Protein AF-A0A2W6XBY8-F1 (afdb_monomer)

Mean predicted aligned error: 22.49 Å

pLDDT: m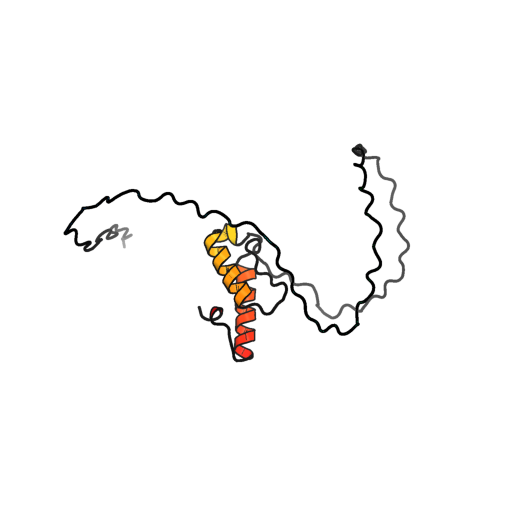ean 70.28, std 21.35, range [35.56, 98.75]

Sequence (173 aa):
MVAASILTGDQPVRRISSIPAVWLPLAACVLLAAGCQKSGPADPGASGQGAAPSDVIDAVPLPPEETPAPAPPSATPAPEKAKPAETPAEEPQATLPEGPDMAPVRVPVSEVACRDAIGASAAARLVERCVQVSPATHPPCNAANPCDLIQGEIDRSCKLWARDGNPPAACKS

Solvent-accessible surface area (backbone atoms only — not comparable to full-atom values): 12424 Å² total; per-residue (Å²): 139,89,77,88,83,88,76,84,87,77,82,82,77,78,74,93,76,79,82,87,88,75,88,80,93,78,74,96,73,70,98,78,76,98,68,83,85,73,80,78,82,83,85,86,85,90,83,90,84,89,84,80,81,92,77,78,79,81,77,76,79,75,77,82,80,78,77,80,75,87,78,77,86,80,78,83,81,76,90,78,82,88,74,86,81,78,76,77,82,82,73,87,70,84,77,73,81,80,63,89,83,76,70,89,79,82,77,91,68,72,87,58,25,16,28,77,76,64,34,60,72,54,22,49,55,50,28,54,43,23,58,72,43,43,87,57,96,79,62,73,51,42,44,74,39,23,51,68,60,33,48,50,48,35,54,54,29,36,54,51,28,56,74,74,71,68,55,52,74,74,63,64,128

Radius of gyration: 33.95 Å; Cα contacts (8 Å, |Δi|>4): 82; chains: 1; bounding box: 75×96×74 Å

Secondary structure (DSSP, 8-state):
--------------------------------------PPPP-----------------PPPPP-PPPPPPP-PPPPP-PPP-PPPPPP----------TT---PPPP---S-HHHHH-HHHHHHHHHHHHHH--SSS-S--TTS-HHHHHHHHHHHHHHHHHHT---GGG--

Foldseek 3Di:
DDDDDDDDDDDPDDDPPDDPPDDDDDDPDDDDDDDDPDDDDDDDDDDDDDDDDPDDDDDDDDPDDDDDDDDDDDDDDDDDDDDDDDDDDDDPDPDDPDDPPPDDDDDDDDQAFQCRVPNDVVLVVLLVLLVQQAPDPDQPSDSNGGSVSSVVSLVVSQVVVVVVPHGDPSNPD

Structure (mmCIF, N/CA/C/O backbone):
data_AF-A0A2W6XBY8-F1
#
_entry.id   AF-A0A2W6XBY8-F1
#
loop_
_atom_site.group_PDB
_atom_site.id
_atom_site.type_symbol
_atom_site.label_atom_id
_atom_site.label_alt_id
_atom_site.label_comp_id
_atom_site.label_asym_id
_atom_site.label_entity_id
_atom_site.label_seq_id
_atom_site.pdbx_PDB_ins_code
_atom_site.Cartn_x
_atom_site.Cartn_y
_atom_site.Cartn_z
_atom_site.occupancy
_atom_site.B_iso_or_equiv
_atom_site.auth_seq_id
_atom_site.auth_comp_id
_atom_site.auth_asym_id
_atom_site.auth_atom_id
_atom_site.pdbx_PDB_model_num
ATOM 1 N N . MET A 1 1 ? -3.791 50.889 27.855 1.00 43.62 1 MET A N 1
ATOM 2 C CA . MET A 1 1 ? -4.377 50.903 26.500 1.00 43.62 1 MET A CA 1
ATOM 3 C C . MET A 1 1 ? -5.179 49.634 26.331 1.00 43.62 1 MET A C 1
ATOM 5 O O . MET A 1 1 ? -4.656 48.550 26.540 1.00 43.62 1 MET A O 1
ATOM 9 N N . VAL A 1 2 ? -6.470 49.826 26.106 1.00 41.19 2 VAL A N 1
ATOM 10 C CA . VAL A 1 2 ? -7.520 48.816 25.978 1.00 41.19 2 VAL A CA 1
ATOM 11 C C . VAL A 1 2 ? -7.572 48.363 24.523 1.00 41.19 2 VAL A C 1
ATOM 13 O O . VAL A 1 2 ? -7.568 49.225 23.651 1.00 41.19 2 VAL A O 1
ATOM 16 N N . ALA A 1 3 ? -7.640 47.056 24.272 1.00 44.72 3 ALA 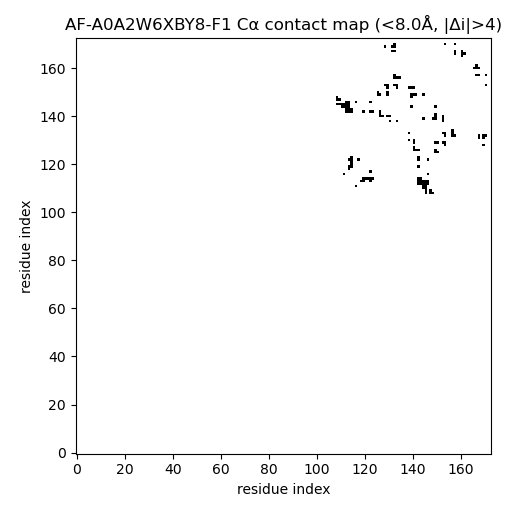A N 1
ATOM 17 C CA . ALA A 1 3 ? -8.727 46.435 23.504 1.00 44.72 3 ALA A CA 1
ATOM 18 C C . ALA A 1 3 ? -8.411 44.958 23.235 1.00 44.72 3 ALA A C 1
ATOM 20 O O . ALA A 1 3 ? -7.577 44.616 22.400 1.00 44.72 3 ALA A O 1
ATOM 21 N N . ALA A 1 4 ? -9.131 44.089 23.944 1.00 46.94 4 ALA A N 1
ATOM 22 C CA . ALA A 1 4 ? -9.502 42.786 23.426 1.00 46.94 4 ALA A CA 1
ATOM 23 C C . ALA A 1 4 ? -10.529 43.011 22.306 1.00 46.94 4 ALA A C 1
ATOM 25 O O . ALA A 1 4 ? -11.510 43.722 22.521 1.00 46.94 4 ALA A O 1
ATOM 26 N N . SER A 1 5 ? -10.318 42.398 21.144 1.00 58.66 5 SER A N 1
ATOM 27 C CA . SER A 1 5 ? -11.321 42.343 20.080 1.00 58.66 5 SER A CA 1
ATOM 28 C C . SER A 1 5 ? -11.724 40.893 19.867 1.00 58.66 5 SER A C 1
ATOM 30 O O . SER A 1 5 ? -11.046 40.134 19.183 1.00 58.66 5 SER A O 1
ATOM 32 N N . ILE A 1 6 ? -12.845 40.532 20.486 1.00 51.78 6 ILE A N 1
ATOM 33 C CA . ILE A 1 6 ? -13.683 39.408 20.081 1.00 51.78 6 ILE A CA 1
ATOM 34 C C . ILE A 1 6 ? -14.789 40.015 19.208 1.00 51.78 6 ILE A C 1
ATOM 36 O O . ILE A 1 6 ? -15.705 40.634 19.735 1.00 51.78 6 ILE A O 1
ATOM 40 N N . LEU A 1 7 ? -14.709 39.859 17.887 1.00 51.88 7 LEU A N 1
ATOM 41 C CA . LEU A 1 7 ? -15.830 39.991 16.943 1.00 51.88 7 LEU A CA 1
ATOM 42 C C . LEU A 1 7 ? -15.756 38.722 16.074 1.00 51.88 7 LEU A C 1
ATOM 44 O O . LEU A 1 7 ? -14.737 38.490 15.437 1.00 51.88 7 LEU A O 1
ATOM 48 N N . THR A 1 8 ? -16.633 37.731 16.239 1.00 42.41 8 THR A N 1
ATOM 49 C CA . THR A 1 8 ? -18.059 37.692 15.854 1.00 42.41 8 THR A CA 1
ATOM 50 C C . THR A 1 8 ? -18.268 37.845 14.347 1.00 42.41 8 THR A C 1
ATOM 52 O O . THR A 1 8 ? -18.005 38.908 13.796 1.00 42.41 8 THR A O 1
ATOM 55 N N . GLY A 1 9 ? -18.857 36.803 13.749 1.00 39.91 9 GLY A N 1
ATOM 56 C CA . GLY A 1 9 ? -19.479 36.810 12.420 1.00 39.91 9 GLY A CA 1
ATOM 57 C C . GLY A 1 9 ? -18.489 36.498 11.298 1.00 39.91 9 GLY A C 1
ATOM 58 O O . GLY A 1 9 ? -17.361 36.957 11.313 1.00 39.91 9 GLY A O 1
ATOM 59 N N . ASP A 1 10 ? -18.797 35.720 10.277 1.00 47.97 10 ASP A N 1
ATOM 60 C CA . ASP A 1 10 ? -20.055 35.150 9.827 1.00 47.97 10 ASP A CA 1
ATOM 61 C C . ASP A 1 10 ? -19.631 34.053 8.840 1.00 47.97 10 ASP A C 1
ATOM 63 O O . ASP A 1 10 ? -18.821 34.302 7.947 1.00 47.97 10 ASP A O 1
ATOM 67 N N . GLN A 1 11 ? -20.077 32.816 9.045 1.00 45.91 11 GLN A N 1
ATOM 68 C CA . GLN A 1 11 ? -19.903 31.765 8.046 1.00 45.91 11 GLN A CA 1
ATOM 69 C C . GLN A 1 11 ? -20.895 32.038 6.912 1.00 45.91 11 GLN A C 1
ATOM 71 O O . GLN A 1 11 ? -22.098 31.918 7.163 1.00 45.91 11 GLN A O 1
ATOM 76 N N . PRO A 1 12 ? -20.472 32.304 5.662 1.00 52.81 1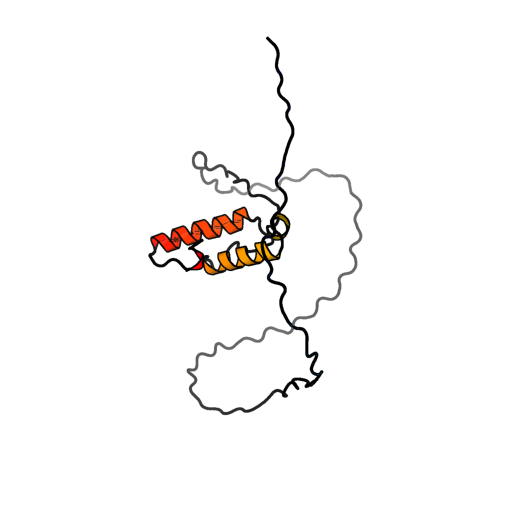2 PRO A N 1
ATOM 77 C CA . PRO A 1 12 ? -21.403 32.271 4.550 1.00 52.81 12 PRO A CA 1
ATOM 78 C C . PRO A 1 12 ? -21.718 30.810 4.208 1.00 52.81 12 PRO A C 1
ATOM 80 O O . PRO A 1 12 ? -21.146 30.192 3.310 1.00 52.81 12 PRO A O 1
ATOM 83 N N . VAL A 1 13 ? -22.688 30.253 4.931 1.00 47.50 13 VAL A N 1
ATOM 84 C CA . VAL A 1 13 ? -23.557 29.210 4.392 1.00 47.50 13 VAL A CA 1
ATOM 85 C C . VAL A 1 13 ? -24.306 29.833 3.206 1.00 47.50 13 VAL A C 1
ATOM 87 O O . VAL A 1 13 ? -24.852 30.927 3.334 1.00 47.50 13 VAL A O 1
ATOM 90 N N . ARG A 1 14 ? -24.436 29.073 2.106 1.00 49.97 14 ARG A N 1
ATOM 91 C CA . ARG A 1 14 ? -25.209 29.357 0.870 1.00 49.97 14 ARG A CA 1
ATOM 92 C C . ARG A 1 14 ? -24.389 30.136 -0.172 1.00 49.97 14 ARG A C 1
ATOM 94 O O . ARG A 1 14 ? -23.933 31.238 0.065 1.00 49.97 14 ARG A O 1
ATOM 101 N N . ARG A 1 15 ? -24.239 29.637 -1.399 1.00 50.56 15 ARG A N 1
ATOM 102 C CA . ARG A 1 15 ? -25.350 29.248 -2.274 1.00 50.56 15 ARG A CA 1
ATOM 103 C C . ARG A 1 15 ? -25.040 27.985 -3.073 1.00 50.56 15 ARG A C 1
ATOM 105 O O . ARG A 1 15 ? -24.183 27.981 -3.948 1.00 50.56 15 ARG A O 1
ATOM 112 N N . ILE A 1 16 ? -25.854 26.964 -2.821 1.00 58.41 16 ILE A N 1
ATOM 113 C CA . ILE A 1 16 ? -26.288 25.999 -3.832 1.00 58.41 16 ILE A CA 1
ATOM 114 C C . ILE A 1 16 ? -26.824 26.841 -4.995 1.00 58.41 16 ILE A C 1
ATOM 116 O O . ILE A 1 16 ? -27.902 27.428 -4.899 1.00 58.41 16 ILE A O 1
ATOM 120 N N . SER A 1 17 ? -26.005 27.017 -6.027 1.00 50.88 17 SER A N 1
ATOM 121 C CA . SER A 1 17 ? -26.362 27.765 -7.222 1.00 50.88 17 SER A CA 1
ATOM 122 C C . SER A 1 17 ? -26.766 26.764 -8.294 1.00 50.88 17 SER A C 1
ATOM 124 O O . SER A 1 17 ? -25.937 26.019 -8.801 1.00 50.88 17 SER A O 1
ATOM 126 N N . SER A 1 18 ? -28.057 26.800 -8.620 1.00 50.34 18 SER A N 1
ATOM 127 C CA . SER A 1 18 ? -28.631 26.415 -9.912 1.00 50.34 18 SER A CA 1
ATOM 128 C C . SER A 1 18 ? -28.675 24.921 -10.250 1.00 50.34 18 SER A C 1
ATOM 130 O O . SER A 1 18 ? -27.952 24.432 -11.109 1.00 50.34 18 SER A O 1
ATOM 132 N N . ILE A 1 19 ? -29.646 24.224 -9.652 1.00 53.44 19 ILE A N 1
ATOM 133 C CA . ILE A 1 19 ? -30.322 23.098 -10.311 1.00 53.44 19 ILE A CA 1
ATOM 134 C C . ILE A 1 19 ? -31.421 23.718 -11.194 1.00 53.44 19 ILE A C 1
ATOM 136 O O . ILE A 1 19 ? -32.362 24.289 -10.634 1.00 53.44 19 ILE A O 1
ATOM 140 N N . PRO A 1 20 ? -31.350 23.665 -12.537 1.00 51.78 20 PRO A N 1
ATOM 141 C CA . PRO A 1 20 ? -32.480 24.057 -13.365 1.00 51.78 20 PRO A CA 1
ATOM 142 C C . PRO A 1 20 ? -33.569 22.981 -13.274 1.00 51.78 20 PRO A C 1
ATOM 144 O O . PRO A 1 20 ? -33.510 21.929 -13.905 1.00 51.78 20 PRO A O 1
ATOM 147 N N . ALA A 1 21 ? -34.570 23.265 -12.446 1.00 55.88 21 ALA A N 1
ATOM 148 C CA . ALA A 1 21 ? -35.829 22.545 -12.374 1.00 55.88 21 ALA A CA 1
ATOM 149 C C . ALA A 1 21 ? -36.737 22.977 -13.531 1.00 55.88 21 ALA A C 1
ATOM 151 O O . ALA A 1 21 ? -37.518 23.910 -13.373 1.00 55.88 21 ALA A O 1
ATOM 152 N N . VAL A 1 22 ? -36.643 22.318 -14.689 1.00 53.06 22 VAL A N 1
ATOM 153 C CA . VAL A 1 22 ? -37.607 22.481 -15.787 1.00 53.06 22 VAL A CA 1
ATOM 154 C C . VAL A 1 22 ? -37.712 21.155 -16.561 1.00 53.06 22 VAL A C 1
ATOM 156 O O . VAL A 1 22 ? -36.871 20.870 -17.403 1.00 53.06 22 VAL A O 1
ATOM 159 N N . TRP A 1 23 ? -38.793 20.408 -16.274 1.00 43.00 23 TRP A N 1
ATOM 160 C CA . TRP A 1 23 ? -39.483 19.438 -17.154 1.00 43.00 23 TRP A CA 1
ATOM 161 C C . TRP A 1 23 ? -38.859 18.027 -17.219 1.00 43.00 23 TRP A C 1
ATOM 163 O O . TRP A 1 23 ? -37.662 17.877 -17.372 1.00 43.00 23 TRP A O 1
ATOM 173 N N . LEU A 1 24 ? -39.580 16.907 -17.142 1.00 46.28 24 LEU A N 1
ATOM 174 C CA . LEU A 1 24 ? -41.010 16.621 -17.062 1.00 46.28 24 LEU A CA 1
ATOM 175 C C . LEU A 1 24 ? -41.126 15.144 -16.601 1.00 46.28 24 LEU A C 1
ATOM 177 O O . LEU A 1 24 ? -40.367 14.306 -17.088 1.00 46.28 24 LEU A O 1
ATOM 181 N N . PRO A 1 25 ? -42.035 14.807 -15.675 1.00 53.12 25 PRO A N 1
ATOM 182 C CA . PRO A 1 25 ? -42.300 13.434 -15.259 1.00 53.12 25 PRO A CA 1
ATOM 183 C C . PRO A 1 25 ? -43.193 12.742 -16.295 1.00 53.12 25 PRO A C 1
ATOM 185 O O . PRO A 1 25 ? -44.206 13.317 -16.677 1.00 53.12 25 PRO A O 1
ATOM 188 N N . LEU A 1 26 ? -42.854 11.520 -16.719 1.00 49.28 26 LEU A N 1
ATOM 189 C CA . LEU A 1 26 ? -43.798 10.515 -17.234 1.00 49.28 26 LEU A CA 1
ATOM 190 C C . LEU A 1 26 ? -43.077 9.184 -17.504 1.00 49.28 26 LEU A C 1
ATOM 192 O O . LEU A 1 26 ? -42.004 9.163 -18.095 1.00 49.28 26 LEU A O 1
ATOM 196 N N . ALA A 1 27 ? -43.749 8.099 -17.108 1.00 51.25 27 ALA A N 1
ATOM 197 C CA . ALA A 1 27 ? -43.461 6.685 -17.361 1.00 51.25 27 ALA A CA 1
ATOM 198 C C . ALA A 1 27 ? -42.273 6.087 -16.565 1.00 51.25 27 ALA A C 1
ATOM 200 O O . ALA A 1 27 ? -41.132 6.151 -16.989 1.00 51.25 27 ALA A O 1
ATOM 201 N N . ALA A 1 28 ? -42.432 5.410 -15.421 1.00 53.53 28 ALA A N 1
ATOM 202 C CA . ALA A 1 28 ? -43.571 4.594 -14.990 1.00 53.53 28 ALA A CA 1
ATOM 203 C C . ALA A 1 28 ? -44.189 3.789 -16.148 1.00 53.53 28 ALA A C 1
ATOM 205 O O . ALA A 1 28 ? -45.402 3.766 -16.315 1.00 53.53 28 ALA A O 1
ATOM 206 N N . CYS A 1 29 ? -43.341 3.162 -16.967 1.00 44.19 29 CYS A N 1
ATOM 207 C CA . CYS A 1 29 ? -43.750 2.075 -17.843 1.00 44.19 29 CYS A CA 1
ATOM 208 C C . CYS A 1 29 ? -43.131 0.770 -17.339 1.00 44.19 29 CYS A C 1
ATOM 210 O O . CYS A 1 29 ? -41.976 0.465 -17.604 1.00 44.19 29 CYS A O 1
ATOM 212 N N . VAL A 1 30 ? -43.978 0.028 -16.628 1.00 54.47 30 VAL A N 1
ATOM 213 C CA . VAL A 1 30 ? -44.180 -1.410 -16.816 1.00 54.47 30 VAL A CA 1
ATOM 214 C C . VAL A 1 30 ? -43.036 -2.340 -16.383 1.00 54.47 30 VAL A C 1
ATOM 216 O O . VAL A 1 30 ? -42.109 -2.662 -17.115 1.00 54.47 30 VAL A O 1
ATOM 219 N N . LEU A 1 31 ? -43.235 -2.881 -15.180 1.00 55.38 31 LEU A N 1
ATOM 220 C CA . LEU A 1 31 ? -42.967 -4.273 -14.814 1.00 55.38 31 LEU A CA 1
ATOM 221 C C . LEU A 1 31 ? -43.144 -5.247 -16.003 1.00 55.38 31 LEU A C 1
ATOM 223 O O . LEU A 1 31 ? -44.270 -5.573 -16.368 1.00 55.38 31 LEU A O 1
ATOM 227 N N . LEU A 1 32 ? -42.032 -5.721 -16.569 1.00 53.31 32 LEU A N 1
ATOM 228 C CA . LEU A 1 32 ? -41.875 -6.875 -17.473 1.00 53.31 32 LEU A CA 1
ATOM 229 C C . LEU A 1 32 ? -40.347 -7.057 -17.619 1.00 53.31 32 LEU A C 1
ATOM 231 O O . LEU A 1 32 ? -39.682 -6.159 -18.105 1.00 53.31 32 LEU A O 1
ATOM 235 N N . ALA A 1 33 ? -39.661 -8.106 -17.180 1.00 53.22 33 ALA A N 1
ATOM 236 C CA . ALA A 1 33 ? -40.064 -9.468 -16.929 1.00 53.22 33 ALA A CA 1
ATOM 237 C C . ALA A 1 33 ? -39.239 -10.054 -15.773 1.00 53.22 33 ALA A C 1
ATOM 239 O O . ALA A 1 33 ? -38.010 -9.983 -15.749 1.00 53.22 33 ALA A O 1
ATOM 240 N N . ALA A 1 34 ? -39.941 -10.705 -14.850 1.00 54.31 34 ALA A N 1
ATOM 241 C CA . ALA A 1 34 ? -39.390 -11.837 -14.136 1.00 54.31 34 ALA A CA 1
ATOM 242 C C . ALA A 1 34 ? -39.051 -12.917 -15.176 1.00 54.31 34 ALA A C 1
ATOM 244 O O . ALA A 1 34 ? -39.940 -13.519 -15.772 1.00 54.31 34 ALA A O 1
ATOM 245 N N . GLY A 1 35 ? -37.762 -13.117 -15.421 1.00 42.66 35 GLY A N 1
ATOM 246 C CA . GLY A 1 35 ? -37.235 -14.220 -16.209 1.00 42.66 35 GLY A CA 1
ATOM 247 C C . GLY A 1 35 ? -36.044 -14.789 -15.465 1.00 42.66 35 GLY A C 1
ATOM 248 O O . GLY A 1 35 ? -34.960 -14.217 -15.488 1.00 42.66 35 GLY A O 1
ATOM 249 N N . CYS A 1 36 ? -36.274 -15.876 -14.735 1.00 51.44 36 CYS A N 1
ATOM 250 C CA . CYS A 1 36 ? -35.240 -16.656 -14.080 1.00 51.44 36 CYS A CA 1
ATOM 251 C C . CYS A 1 36 ? -34.160 -17.042 -15.097 1.00 51.44 36 CYS A C 1
ATOM 253 O O . CYS A 1 36 ? -34.448 -17.770 -16.048 1.00 51.44 36 CYS A O 1
ATOM 255 N N . GLN A 1 37 ? -32.916 -16.623 -14.862 1.00 51.19 37 GLN A N 1
ATOM 256 C CA . GLN A 1 37 ? -31.762 -17.209 -15.535 1.00 51.19 37 GLN A CA 1
ATOM 257 C C . GLN A 1 37 ? -31.650 -18.653 -15.022 1.00 51.19 37 GLN A C 1
ATOM 259 O O . GLN A 1 37 ? -31.081 -18.923 -13.965 1.00 51.19 37 GLN A O 1
ATOM 264 N N . LYS A 1 38 ? -32.317 -19.575 -15.718 1.00 48.84 38 LYS A N 1
ATOM 265 C CA . LYS A 1 38 ? -32.277 -21.014 -15.476 1.00 48.84 38 LYS A CA 1
ATOM 266 C C . LYS A 1 38 ? -30.826 -21.463 -15.627 1.00 48.84 38 LYS A C 1
ATOM 268 O O . LYS A 1 38 ? -30.293 -21.477 -16.732 1.00 48.84 38 LYS A O 1
ATOM 273 N N . SER A 1 39 ? -30.210 -21.836 -14.510 1.00 45.88 39 SER A N 1
ATOM 274 C CA . SER A 1 39 ? -28.968 -22.600 -14.472 1.00 45.88 39 SER A CA 1
ATOM 275 C C . SER A 1 39 ? -29.099 -23.810 -15.402 1.00 45.88 39 SER A C 1
ATOM 277 O O . SER A 1 39 ? -30.000 -24.638 -15.229 1.00 45.88 39 SER A O 1
ATOM 279 N N . GLY A 1 40 ? -28.245 -23.866 -16.422 1.00 44.47 40 GLY A N 1
ATOM 280 C CA . GLY A 1 40 ? -28.086 -25.040 -17.272 1.00 44.47 40 GLY A CA 1
ATOM 281 C C . GLY A 1 40 ? -27.334 -26.140 -16.513 1.00 44.47 40 GLY A C 1
ATOM 282 O O . GLY A 1 40 ? -26.451 -25.816 -15.718 1.00 44.47 40 GLY A O 1
ATOM 283 N N . PRO A 1 41 ? -27.702 -27.418 -16.699 1.00 48.75 41 PRO A N 1
ATOM 284 C CA . PRO A 1 41 ? -27.065 -28.534 -16.017 1.00 48.75 41 PRO A CA 1
ATOM 285 C C . PRO A 1 41 ? -25.663 -28.808 -16.570 1.00 48.75 41 PRO A C 1
ATOM 287 O O . PRO A 1 41 ? -25.397 -28.638 -17.759 1.00 48.75 41 PRO A O 1
ATOM 290 N N . ALA A 1 42 ? -24.798 -29.253 -15.666 1.00 38.22 42 ALA A N 1
ATOM 291 C CA . ALA A 1 42 ? -23.460 -29.744 -15.934 1.00 38.22 42 ALA A CA 1
ATOM 292 C C . ALA A 1 42 ? -23.468 -31.097 -16.683 1.00 38.22 42 ALA A C 1
ATOM 294 O O . ALA A 1 42 ? -24.244 -31.982 -16.322 1.00 38.22 42 ALA A O 1
ATOM 295 N N . ASP A 1 43 ? -22.547 -31.190 -17.657 1.00 39.59 43 ASP A N 1
ATOM 296 C CA . ASP A 1 43 ? -21.709 -32.331 -18.100 1.00 39.59 43 ASP A CA 1
ATOM 297 C C . ASP A 1 43 ? -22.343 -33.620 -18.684 1.00 39.59 43 ASP A C 1
ATOM 299 O O . ASP A 1 43 ? -23.521 -33.887 -18.456 1.00 39.59 43 ASP A O 1
ATOM 303 N N . PRO A 1 44 ? -21.582 -34.501 -19.394 1.00 48.53 44 PRO A N 1
ATOM 304 C CA . PRO A 1 44 ? -20.178 -34.430 -19.850 1.00 48.53 44 PRO A CA 1
ATOM 305 C C . PRO A 1 44 ? -19.986 -34.718 -21.363 1.00 48.53 44 PRO A C 1
ATOM 307 O O . PRO A 1 44 ? -20.798 -35.374 -22.013 1.00 48.53 44 PRO A O 1
ATOM 310 N N . GLY A 1 45 ? -18.848 -34.306 -21.930 1.00 35.56 45 GLY A N 1
ATOM 311 C CA . GLY A 1 45 ? -18.465 -34.633 -23.310 1.00 35.56 45 GLY A CA 1
ATOM 312 C C . GLY A 1 45 ? -16.961 -34.821 -23.458 1.00 35.56 45 GLY A C 1
ATOM 313 O O . GLY A 1 45 ? -16.242 -33.884 -23.784 1.00 35.56 45 GLY A O 1
ATOM 314 N N . ALA A 1 46 ? -16.496 -36.041 -23.198 1.00 36.28 46 ALA A N 1
ATOM 315 C CA . ALA A 1 46 ? -15.124 -36.476 -23.409 1.00 36.28 46 ALA A CA 1
ATOM 316 C C . ALA A 1 46 ? -14.837 -36.756 -24.896 1.00 36.28 46 ALA A C 1
ATOM 318 O O . ALA A 1 46 ? -15.584 -37.477 -25.554 1.00 36.28 46 ALA A O 1
ATOM 319 N N . SER A 1 47 ? -13.723 -36.225 -25.401 1.00 46.41 47 SER A N 1
ATOM 320 C CA . SER A 1 47 ? -12.917 -36.705 -26.541 1.00 46.41 47 SER A CA 1
ATOM 321 C C . SER A 1 47 ? -11.623 -35.872 -26.511 1.00 46.41 47 SER A C 1
ATOM 323 O O . SER A 1 47 ? -11.700 -34.656 -26.593 1.00 46.41 47 SER A O 1
ATOM 325 N N . GLY A 1 48 ? -10.402 -36.365 -26.310 1.00 38.84 48 GLY A N 1
ATOM 326 C CA . GLY A 1 48 ? -9.894 -37.728 -26.368 1.00 38.84 48 GLY A CA 1
ATOM 327 C C . GLY A 1 48 ? -8.866 -37.891 -27.489 1.00 38.84 48 GLY A C 1
ATOM 328 O O . GLY A 1 48 ? -9.096 -38.711 -28.354 1.00 38.84 48 GLY A O 1
ATOM 329 N N . GLN A 1 49 ? -7.764 -37.130 -27.495 1.00 45.19 49 GLN A N 1
ATOM 330 C CA . GLN A 1 49 ? -6.482 -37.423 -28.173 1.00 45.19 49 GLN A CA 1
ATOM 331 C C . GLN A 1 49 ? -5.475 -36.368 -27.664 1.00 45.19 49 GLN A C 1
ATOM 333 O O . GLN A 1 49 ? -5.796 -35.190 -27.664 1.00 45.19 49 GLN A O 1
ATOM 338 N N . GLY A 1 50 ? -4.272 -36.641 -27.167 1.00 38.69 50 GLY A N 1
ATOM 339 C CA . GLY A 1 50 ? -3.442 -37.836 -27.186 1.00 38.69 50 GLY A CA 1
ATOM 340 C C . GLY A 1 50 ? -1.995 -37.380 -27.398 1.00 38.69 50 GLY A C 1
ATOM 341 O O . GLY A 1 50 ? -1.575 -37.265 -28.540 1.00 38.69 50 GLY A O 1
ATOM 342 N N . ALA A 1 51 ? -1.268 -37.081 -26.316 1.00 37.91 51 ALA A N 1
ATOM 343 C CA . ALA A 1 51 ? 0.198 -37.020 -26.273 1.00 37.91 51 ALA A CA 1
ATOM 344 C C . ALA A 1 51 ? 0.654 -36.951 -24.805 1.00 37.91 51 ALA A C 1
ATOM 346 O O . ALA A 1 51 ? 0.686 -35.881 -24.203 1.00 37.91 51 ALA A O 1
ATOM 347 N N . ALA A 1 52 ? 0.963 -38.104 -24.218 1.00 49.06 52 ALA A N 1
ATOM 348 C CA . ALA A 1 52 ? 1.635 -38.192 -22.928 1.00 49.06 52 ALA A CA 1
ATOM 349 C C . ALA A 1 52 ? 3.147 -38.338 -23.161 1.00 49.06 52 ALA A C 1
ATOM 351 O O . ALA A 1 52 ? 3.542 -39.232 -23.911 1.00 49.06 52 ALA A O 1
ATOM 352 N N . PRO A 1 53 ? 4.005 -37.539 -22.511 1.00 56.28 53 PRO A N 1
ATOM 353 C CA . PRO A 1 53 ? 5.294 -38.020 -22.050 1.00 56.28 53 PRO A CA 1
ATOM 354 C C . PRO A 1 53 ? 5.112 -38.711 -20.690 1.00 56.28 53 PRO A C 1
ATOM 356 O O . PRO A 1 53 ? 4.513 -38.166 -19.762 1.00 56.28 53 PRO A O 1
ATOM 359 N N . SER A 1 54 ? 5.583 -39.952 -20.610 1.00 60.34 54 SER A N 1
ATOM 360 C CA . SER A 1 54 ? 5.572 -40.786 -19.411 1.00 60.34 54 SER A CA 1
ATOM 361 C C . SER A 1 54 ? 6.607 -40.301 -18.399 1.00 60.34 54 SER A C 1
ATOM 363 O O . SER A 1 54 ? 7.727 -40.785 -18.401 1.00 60.34 54 SER A O 1
ATOM 365 N N . ASP A 1 55 ? 6.196 -39.402 -17.512 1.00 57.16 55 ASP A N 1
ATOM 366 C CA . ASP A 1 55 ? 6.850 -39.162 -16.221 1.00 57.16 55 ASP A CA 1
ATOM 367 C C . ASP A 1 55 ? 5.758 -38.965 -15.161 1.00 57.16 55 ASP A C 1
ATOM 369 O O . ASP A 1 55 ? 5.535 -37.882 -14.622 1.00 57.16 55 ASP A O 1
ATOM 373 N N . VAL A 1 56 ? 4.997 -40.034 -14.916 1.00 56.50 56 VAL A N 1
ATOM 374 C CA . VAL A 1 56 ? 4.067 -40.111 -13.787 1.00 56.50 56 VAL A CA 1
ATOM 375 C C . VAL A 1 56 ? 4.842 -40.707 -12.624 1.00 56.50 56 VAL A C 1
ATOM 377 O O . VAL A 1 56 ? 5.138 -41.899 -12.602 1.00 56.50 56 VAL A O 1
ATOM 380 N N . ILE A 1 57 ? 5.192 -39.851 -11.670 1.00 62.56 57 ILE A N 1
ATOM 381 C CA . ILE A 1 57 ? 5.629 -40.274 -10.345 1.00 62.56 57 ILE A CA 1
ATOM 382 C C . ILE A 1 57 ? 4.439 -40.981 -9.691 1.00 62.56 57 ILE A C 1
ATOM 384 O O . ILE A 1 57 ? 3.376 -40.383 -9.524 1.00 62.56 57 ILE A O 1
ATOM 388 N N . ASP A 1 58 ? 4.613 -42.263 -9.383 1.00 63.91 58 ASP A N 1
ATOM 389 C CA . ASP A 1 58 ? 3.623 -43.098 -8.707 1.00 63.91 58 ASP A CA 1
ATOM 390 C C . ASP A 1 58 ? 3.287 -42.468 -7.346 1.00 63.91 58 ASP A C 1
ATOM 392 O O . ASP A 1 58 ? 4.132 -42.371 -6.450 1.00 63.91 58 ASP A O 1
ATOM 396 N N . ALA A 1 59 ? 2.069 -41.944 -7.214 1.00 64.25 59 ALA A N 1
ATOM 397 C CA . ALA A 1 59 ? 1.579 -41.432 -5.948 1.00 64.25 59 ALA A CA 1
ATOM 398 C C . ALA A 1 59 ? 1.292 -42.631 -5.043 1.00 64.25 59 ALA A C 1
ATOM 400 O O . ALA A 1 59 ? 0.252 -43.273 -5.172 1.00 64.25 59 ALA A O 1
ATOM 401 N N . VAL A 1 60 ? 2.216 -42.916 -4.123 1.00 76.50 60 VAL A N 1
ATOM 402 C CA . VAL A 1 60 ? 1.993 -43.860 -3.023 1.00 76.50 60 VAL A CA 1
ATOM 403 C C . VAL A 1 60 ? 0.702 -43.450 -2.301 1.00 76.50 60 VAL A C 1
ATOM 405 O O . VAL A 1 60 ? 0.648 -42.341 -1.758 1.00 76.50 60 VAL A O 1
ATOM 408 N N . PRO A 1 61 ? -0.348 -44.291 -2.281 1.00 66.19 61 PRO A N 1
ATOM 409 C CA . PRO A 1 61 ? -1.571 -43.969 -1.561 1.00 66.19 61 PRO A CA 1
ATOM 410 C C . PRO A 1 61 ? -1.272 -43.868 -0.064 1.00 66.19 61 PRO A C 1
ATOM 412 O O . PRO A 1 61 ? -0.822 -44.836 0.553 1.00 66.19 61 PRO A O 1
ATOM 415 N N . LEU A 1 62 ? -1.516 -42.697 0.526 1.00 59.03 62 LEU A N 1
ATOM 416 C CA . LEU A 1 62 ? -1.525 -42.553 1.978 1.00 59.03 62 LEU A CA 1
ATOM 417 C C . LEU A 1 62 ? -2.690 -43.381 2.550 1.00 59.03 62 LEU A C 1
ATOM 419 O O . LEU A 1 62 ? -3.770 -43.401 1.948 1.00 59.03 62 LEU A O 1
ATOM 423 N N . PRO A 1 63 ? -2.496 -44.080 3.683 1.00 74.81 63 PRO A N 1
ATOM 424 C CA . PRO A 1 63 ? -3.575 -44.808 4.338 1.00 74.81 63 PRO A CA 1
ATOM 425 C C . PRO A 1 63 ? -4.715 -43.845 4.716 1.00 74.81 63 PRO A C 1
ATOM 427 O O . PRO A 1 63 ? -4.452 -42.672 4.994 1.00 74.81 63 PRO A O 1
ATOM 430 N N . PRO A 1 64 ? -5.978 -44.308 4.728 1.00 62.78 64 PRO A N 1
ATOM 431 C CA . PRO A 1 64 ? -7.103 -43.474 5.132 1.00 62.78 64 PRO A CA 1
ATOM 432 C C . PRO A 1 64 ? -6.912 -43.000 6.577 1.00 62.78 64 PRO A C 1
ATOM 434 O O . PRO A 1 64 ? -6.618 -43.807 7.458 1.00 62.78 64 PRO A O 1
ATOM 437 N N . GLU A 1 65 ? -7.074 -41.695 6.808 1.00 55.66 65 GLU A N 1
ATOM 438 C CA . GLU A 1 65 ? -7.032 -41.104 8.144 1.00 55.66 65 GLU A CA 1
ATOM 439 C C . GLU A 1 65 ? -8.093 -41.753 9.041 1.00 55.66 65 GLU A C 1
ATOM 441 O O . GLU A 1 65 ? -9.300 -41.619 8.816 1.00 55.66 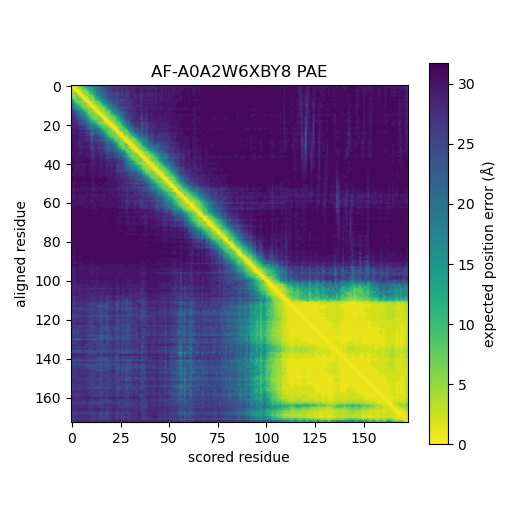65 GLU A O 1
ATOM 446 N N . GLU A 1 66 ? -7.642 -42.449 10.084 1.00 59.84 66 GLU A N 1
ATOM 447 C CA . GLU A 1 66 ? -8.490 -42.746 11.229 1.00 59.84 66 GLU A CA 1
ATOM 448 C C . GLU A 1 66 ? -8.900 -41.422 11.872 1.00 59.84 66 GLU A C 1
ATOM 450 O O . GLU A 1 66 ? -8.071 -40.617 12.293 1.00 59.84 66 GLU A O 1
ATOM 455 N N . THR A 1 67 ? -10.207 -41.190 11.931 1.00 57.19 67 THR A N 1
ATOM 456 C CA . THR A 1 67 ? -10.812 -40.047 12.610 1.00 57.19 67 THR A CA 1
ATOM 457 C C . THR A 1 67 ? -10.417 -40.084 14.091 1.00 57.19 67 THR A C 1
ATOM 459 O O . THR A 1 67 ? -10.784 -41.045 14.773 1.00 57.19 67 THR A O 1
ATOM 462 N N . PRO A 1 68 ? -9.711 -39.081 14.647 1.00 52.12 68 PRO A N 1
ATOM 463 C CA . PRO A 1 68 ? -9.440 -39.074 16.076 1.00 52.12 68 PRO A CA 1
ATOM 464 C C . PRO A 1 68 ? -10.756 -38.908 16.842 1.00 52.12 68 PRO A C 1
ATOM 466 O O . PRO A 1 68 ? -11.495 -37.941 16.643 1.00 52.12 68 PRO A O 1
ATOM 469 N N . ALA A 1 69 ? -11.059 -39.873 17.708 1.00 65.69 69 ALA A N 1
ATOM 470 C CA . ALA A 1 69 ? -12.186 -39.815 18.631 1.00 65.69 69 ALA A CA 1
ATOM 471 C C . ALA A 1 69 ? -12.113 -38.551 19.520 1.00 65.69 69 ALA A C 1
ATOM 473 O O . ALA A 1 69 ? -11.013 -38.100 19.855 1.00 65.69 69 ALA A O 1
ATOM 474 N N . PRO A 1 70 ? -13.255 -37.976 19.946 1.00 57.16 70 PRO A N 1
ATOM 475 C CA . PRO A 1 70 ? -13.254 -36.816 20.831 1.00 57.16 70 PRO A CA 1
ATOM 476 C C . PRO A 1 70 ? -12.632 -37.176 22.187 1.00 57.16 70 PRO A C 1
ATOM 478 O O . PRO A 1 70 ? -13.080 -38.099 22.869 1.00 57.16 70 PRO A O 1
ATOM 481 N N . ALA A 1 71 ? -11.599 -36.432 22.583 1.00 58.97 71 ALA A N 1
ATOM 482 C CA . ALA A 1 71 ? -10.984 -36.556 23.899 1.00 58.97 71 ALA A CA 1
ATOM 483 C C . ALA A 1 71 ? -11.981 -36.162 25.017 1.00 58.97 71 ALA A C 1
ATOM 485 O O . ALA A 1 71 ? -12.762 -35.222 24.836 1.00 58.97 71 ALA A O 1
ATOM 486 N N . PRO A 1 72 ? -11.968 -36.842 26.182 1.00 61.75 72 PRO A N 1
ATOM 487 C CA . PRO A 1 72 ? -12.767 -36.448 27.342 1.00 61.75 72 PRO A CA 1
ATOM 488 C C . PRO A 1 72 ? -12.310 -35.084 27.898 1.00 61.75 72 PRO A C 1
ATOM 490 O O . PRO A 1 72 ? -11.144 -34.716 27.730 1.00 61.75 72 PRO A O 1
ATOM 493 N N . PRO A 1 73 ? -13.185 -34.322 28.586 1.00 55.66 73 PRO A N 1
ATOM 494 C CA . PRO A 1 73 ? -12.796 -33.049 29.182 1.00 55.66 73 PRO A CA 1
ATOM 495 C C . PRO A 1 73 ? -11.771 -33.283 30.298 1.00 55.66 73 PRO A C 1
ATOM 497 O O . PRO A 1 73 ? -12.083 -33.886 31.326 1.00 55.66 73 PRO A O 1
ATOM 500 N N . SER A 1 74 ? -10.545 -32.793 30.097 1.00 51.38 74 SER A N 1
ATOM 501 C CA . SER A 1 74 ? -9.528 -32.757 31.147 1.00 51.38 74 SER A CA 1
ATOM 502 C C . SER A 1 74 ? -10.014 -31.902 32.311 1.00 51.38 74 SER A C 1
ATOM 504 O O . SER A 1 74 ? -10.287 -30.710 32.166 1.00 51.38 74 SER A O 1
ATOM 506 N N . ALA A 1 75 ? -10.103 -32.537 33.475 1.00 56.38 75 ALA A N 1
ATOM 507 C CA . ALA A 1 75 ? -10.292 -31.887 34.755 1.00 56.38 75 ALA A CA 1
ATOM 508 C C . ALA A 1 75 ? -9.160 -30.881 35.026 1.00 56.38 75 ALA A C 1
ATOM 510 O O . ALA A 1 75 ? -7.983 -31.184 34.835 1.00 56.38 75 ALA A O 1
ATOM 511 N N . THR A 1 76 ? -9.526 -29.697 35.512 1.00 47.00 76 THR A N 1
ATOM 512 C CA . THR A 1 76 ? -8.601 -28.700 36.059 1.00 47.00 76 THR A CA 1
ATOM 513 C C . THR A 1 76 ? -7.887 -29.258 37.295 1.00 47.00 76 THR A C 1
ATOM 515 O O . THR A 1 76 ? -8.572 -29.600 38.263 1.00 47.00 76 THR A O 1
ATOM 518 N N . PRO A 1 77 ? -6.545 -29.290 37.354 1.00 49.16 77 PRO A N 1
ATOM 519 C CA . PRO A 1 77 ? -5.841 -29.461 38.616 1.00 49.16 77 PRO A CA 1
ATOM 520 C C . PRO A 1 77 ? -5.764 -28.113 39.346 1.00 49.16 77 PRO A C 1
ATOM 522 O O . PRO A 1 77 ? -5.315 -27.110 38.790 1.00 49.16 77 PRO A O 1
ATOM 525 N N . ALA A 1 78 ? -6.210 -28.091 40.602 1.00 54.69 78 ALA A N 1
ATOM 526 C CA . ALA A 1 78 ? -5.910 -27.027 41.558 1.00 54.69 78 ALA A CA 1
ATOM 527 C C . ALA A 1 78 ? -4.387 -26.980 41.858 1.00 54.69 78 ALA A C 1
ATOM 529 O O . ALA A 1 78 ? -3.695 -27.972 41.625 1.00 54.69 78 ALA A O 1
ATOM 530 N N . PRO A 1 79 ? -3.838 -25.855 42.359 1.00 52.03 79 PRO A N 1
ATOM 531 C CA . PRO A 1 79 ? -2.396 -25.638 42.415 1.00 52.03 79 PRO A CA 1
ATOM 532 C C . PRO A 1 79 ? -1.754 -26.420 43.567 1.00 52.03 79 PRO A C 1
ATOM 534 O O . PRO A 1 79 ? -1.964 -26.106 44.740 1.00 52.03 79 PRO A O 1
ATOM 537 N N . GLU A 1 80 ? -0.925 -27.408 43.234 1.00 51.19 80 GLU A N 1
ATOM 538 C CA . GLU A 1 80 ? -0.023 -28.040 44.194 1.00 51.19 80 GLU A CA 1
ATOM 539 C C . GLU A 1 80 ? 1.214 -27.147 44.394 1.00 51.19 80 GLU A C 1
ATOM 541 O O . GLU A 1 80 ? 1.859 -26.700 43.444 1.00 51.19 80 GLU A O 1
ATOM 546 N N . LYS A 1 81 ? 1.504 -26.829 45.659 1.00 53.91 81 LYS A N 1
ATOM 547 C CA . LYS A 1 81 ? 2.632 -25.995 46.092 1.00 53.91 81 LYS A CA 1
ATOM 548 C C . LYS A 1 81 ? 3.975 -26.529 45.577 1.00 53.91 81 LYS A C 1
ATOM 550 O O . LYS A 1 81 ? 4.246 -27.723 45.607 1.00 53.91 81 LYS A O 1
ATOM 555 N N . ALA A 1 82 ? 4.829 -25.582 45.201 1.00 54.59 82 ALA A N 1
ATOM 556 C CA . ALA A 1 82 ? 6.160 -25.757 44.636 1.00 54.59 82 ALA A CA 1
ATOM 557 C C . ALA A 1 82 ? 7.114 -26.669 45.434 1.00 54.59 82 ALA A C 1
ATOM 559 O O . ALA A 1 82 ? 7.246 -26.546 46.654 1.00 54.59 82 ALA A O 1
ATOM 560 N N . LYS A 1 83 ? 7.899 -27.457 44.688 1.00 54.59 83 LYS A N 1
ATOM 561 C CA . LYS A 1 83 ? 9.234 -27.938 45.070 1.00 54.59 83 LYS A CA 1
ATOM 562 C C . LYS A 1 83 ? 10.255 -27.309 44.094 1.00 54.59 83 LYS A C 1
ATOM 564 O O . LYS A 1 83 ? 9.950 -27.263 42.904 1.00 54.59 83 LYS A O 1
ATOM 569 N N . PRO A 1 84 ? 11.400 -26.770 44.561 1.00 52.03 84 PRO A N 1
ATOM 570 C CA . PRO A 1 84 ? 12.342 -26.027 43.718 1.00 52.03 84 PRO A CA 1
ATOM 571 C C . PRO A 1 84 ? 12.879 -26.827 42.529 1.00 52.03 84 PRO A C 1
ATOM 573 O O . PRO A 1 84 ? 13.149 -28.020 42.649 1.00 52.03 84 PRO A O 1
ATOM 576 N N . ALA A 1 85 ? 13.025 -26.118 41.410 1.00 54.16 85 ALA A N 1
ATOM 577 C CA . ALA A 1 85 ? 13.521 -26.602 40.133 1.00 54.16 85 ALA A CA 1
ATOM 578 C C . ALA A 1 85 ? 14.905 -27.254 40.259 1.00 54.16 85 ALA A C 1
ATOM 580 O O . ALA A 1 85 ? 15.849 -26.634 40.748 1.00 54.16 85 ALA A O 1
ATOM 581 N N . GLU A 1 86 ? 15.023 -28.485 39.766 1.00 57.84 86 GLU A N 1
ATOM 582 C CA . GLU A 1 86 ? 16.308 -29.012 39.321 1.00 57.84 86 GLU A CA 1
ATOM 583 C C . GLU A 1 86 ? 16.690 -28.273 38.038 1.00 57.84 86 GLU A C 1
ATOM 585 O O . GLU A 1 86 ? 15.961 -28.292 37.046 1.00 57.84 86 GLU A O 1
ATOM 590 N N . THR A 1 87 ? 17.812 -27.565 38.094 1.00 48.47 87 THR A N 1
ATOM 591 C CA . THR A 1 87 ? 18.453 -26.900 36.964 1.00 48.47 87 THR A CA 1
ATOM 592 C C . THR A 1 87 ? 18.777 -27.945 35.891 1.00 48.47 87 THR A C 1
ATOM 594 O O . THR A 1 87 ? 19.530 -28.878 36.184 1.00 48.47 87 THR A O 1
ATOM 597 N N . PRO A 1 88 ? 18.265 -27.833 34.652 1.00 58.28 88 PRO A N 1
ATOM 598 C CA . PRO A 1 88 ? 18.806 -28.606 33.545 1.00 58.28 88 PRO A CA 1
ATOM 599 C C . PRO A 1 88 ? 20.284 -28.248 33.369 1.00 58.28 88 PRO A C 1
ATOM 601 O O . PRO A 1 88 ? 20.641 -27.071 33.350 1.00 58.28 88 PRO A O 1
ATOM 604 N N . ALA A 1 89 ? 21.138 -29.267 33.302 1.00 56.00 89 ALA A N 1
ATOM 605 C CA . ALA A 1 89 ? 22.559 -29.099 33.047 1.00 56.00 89 ALA A CA 1
ATOM 606 C C . ALA A 1 89 ? 22.765 -28.368 31.711 1.00 56.00 89 ALA A C 1
ATOM 608 O O . ALA A 1 89 ? 22.218 -28.762 30.683 1.00 56.00 89 ALA A O 1
ATOM 609 N N . GLU A 1 90 ? 23.535 -27.288 31.764 1.00 61.62 90 GLU A N 1
ATOM 610 C CA . GLU A 1 90 ? 23.852 -26.420 30.638 1.00 61.62 90 GLU A CA 1
ATOM 611 C C . GLU A 1 90 ? 24.777 -27.165 29.662 1.00 61.62 90 GLU A C 1
ATOM 613 O O . GLU A 1 90 ? 25.955 -27.388 29.944 1.00 61.62 90 GLU A O 1
ATOM 618 N N . GLU A 1 91 ? 24.243 -27.600 28.518 1.00 59.50 91 GLU A N 1
ATOM 619 C CA . GLU A 1 91 ? 25.077 -27.934 27.362 1.00 59.50 91 GLU A CA 1
ATOM 620 C C . GLU A 1 91 ? 25.809 -26.659 26.908 1.00 59.50 91 GLU A C 1
ATOM 622 O O . GLU A 1 91 ? 25.163 -25.610 26.822 1.00 59.50 91 GLU A O 1
ATOM 627 N N . PRO A 1 92 ? 27.122 -26.704 26.597 1.00 62.19 92 PRO A N 1
ATOM 628 C CA . PRO A 1 92 ? 27.848 -25.535 26.114 1.00 62.19 92 PRO A CA 1
ATOM 629 C C . PRO A 1 92 ? 27.273 -25.065 24.776 1.00 62.19 92 PRO A C 1
ATOM 631 O O . PRO A 1 92 ? 27.629 -25.558 23.705 1.00 62.19 92 PRO A O 1
ATOM 634 N N . GLN A 1 93 ? 26.364 -24.097 24.834 1.00 63.38 93 GLN A N 1
ATOM 635 C CA . GLN A 1 93 ? 25.908 -23.380 23.658 1.00 63.38 93 GLN A CA 1
ATOM 636 C C . GLN A 1 93 ? 27.109 -22.608 23.115 1.00 63.38 93 GLN A C 1
ATOM 638 O O . GLN A 1 93 ? 27.748 -21.844 23.839 1.00 63.38 93 GLN A O 1
ATOM 643 N N . ALA A 1 94 ? 27.446 -22.834 21.846 1.00 62.03 94 ALA A N 1
ATOM 644 C CA . ALA A 1 94 ? 28.462 -22.048 21.167 1.00 62.03 94 ALA A CA 1
ATOM 645 C C . ALA A 1 94 ? 28.018 -20.578 21.160 1.00 62.03 94 ALA A C 1
ATOM 647 O O . ALA A 1 94 ? 27.103 -20.195 20.431 1.00 62.03 94 ALA A O 1
ATOM 648 N N . THR A 1 95 ? 28.651 -19.758 21.995 1.00 63.88 95 THR A N 1
ATOM 649 C CA . THR A 1 95 ? 28.430 -18.317 22.036 1.00 63.88 95 THR A CA 1
ATOM 650 C C . THR A 1 95 ? 29.080 -17.692 20.806 1.00 63.88 95 THR A C 1
ATOM 652 O O . THR A 1 95 ? 30.302 -17.634 20.673 1.00 63.88 95 THR A O 1
ATOM 655 N N . LEU A 1 96 ? 28.252 -17.243 19.861 1.00 72.75 96 LEU A N 1
ATOM 656 C CA . LEU A 1 96 ? 28.706 -16.315 18.829 1.00 72.75 96 LEU A CA 1
ATOM 657 C C . LEU A 1 96 ? 29.048 -14.989 19.527 1.00 72.75 96 LEU A C 1
ATOM 659 O O . LEU A 1 96 ? 28.232 -14.524 20.322 1.00 72.75 96 LEU A O 1
ATOM 663 N N . PRO A 1 97 ? 30.217 -14.374 19.268 1.00 71.81 97 PRO A N 1
ATOM 664 C CA . PRO A 1 97 ? 30.529 -13.068 19.834 1.00 71.81 97 PRO A CA 1
ATOM 665 C C . PRO A 1 97 ? 29.464 -12.068 19.379 1.00 71.81 97 PRO A C 1
ATOM 667 O O . PRO A 1 97 ? 29.253 -11.888 18.177 1.00 71.81 97 PRO A O 1
ATOM 670 N N . GLU A 1 98 ? 28.779 -11.438 20.333 1.00 73.12 98 GLU A N 1
ATOM 671 C CA . GLU A 1 98 ? 27.848 -10.355 20.040 1.00 73.12 98 GLU A CA 1
ATOM 672 C C . GLU A 1 98 ? 28.644 -9.225 19.382 1.00 73.12 98 GLU A C 1
ATOM 674 O O . GLU A 1 98 ? 29.534 -8.620 19.983 1.00 73.12 98 GLU A O 1
ATOM 679 N N . GLY A 1 99 ? 28.381 -8.994 18.094 1.00 71.69 99 GLY A N 1
ATOM 680 C CA . GLY A 1 99 ? 28.949 -7.858 17.383 1.00 71.69 99 GLY A CA 1
ATOM 681 C C . GLY A 1 99 ? 28.543 -6.551 18.074 1.00 71.69 99 GLY A C 1
ATOM 682 O O . GLY A 1 99 ? 27.467 -6.497 18.678 1.00 71.69 99 GLY A O 1
ATOM 683 N N . PRO A 1 100 ? 29.373 -5.496 18.000 1.00 71.00 100 PRO A N 1
ATOM 684 C CA . PRO A 1 100 ? 29.074 -4.227 18.649 1.00 71.00 100 PRO A CA 1
ATOM 685 C C . PRO A 1 100 ? 27.690 -3.709 18.223 1.00 71.00 100 PRO A C 1
ATOM 687 O O . PRO A 1 100 ? 27.401 -3.573 17.036 1.00 71.00 100 PRO A O 1
ATOM 690 N N . ASP A 1 101 ? 26.847 -3.464 19.227 1.00 70.12 101 ASP A N 1
ATOM 691 C CA . ASP A 1 101 ? 25.602 -2.692 19.183 1.00 70.12 101 ASP A CA 1
ATOM 692 C C . ASP A 1 101 ? 24.538 -3.111 18.147 1.00 70.12 101 ASP A C 1
ATOM 694 O O . ASP A 1 101 ? 23.818 -2.276 17.603 1.00 70.12 101 ASP A O 1
ATOM 698 N N . MET A 1 102 ? 24.347 -4.417 17.931 1.00 71.75 102 MET A N 1
ATOM 699 C CA . MET A 1 102 ? 23.199 -4.962 17.179 1.00 71.75 102 MET A CA 1
ATOM 700 C C . MET A 1 102 ? 21.973 -5.232 18.074 1.00 71.75 102 MET A C 1
ATOM 702 O O . MET A 1 102 ? 21.283 -6.241 17.918 1.00 71.75 102 MET A O 1
ATOM 706 N N . ALA A 1 103 ? 21.681 -4.348 19.035 1.00 80.62 103 ALA A N 1
ATOM 707 C CA . ALA A 1 103 ? 20.454 -4.459 19.824 1.00 80.62 103 ALA A CA 1
ATOM 708 C C . ALA A 1 103 ? 19.223 -4.205 18.923 1.00 80.62 103 ALA A C 1
ATOM 710 O O . ALA A 1 103 ? 19.214 -3.230 18.165 1.00 80.62 103 ALA A O 1
ATOM 711 N N . PRO A 1 104 ? 18.165 -5.038 18.978 1.00 76.69 104 PRO A N 1
ATOM 712 C CA . PRO A 1 104 ? 16.994 -4.859 18.128 1.00 76.69 104 PRO A CA 1
ATOM 713 C C . PRO A 1 104 ? 16.260 -3.558 18.475 1.00 76.69 104 PRO A C 1
ATOM 715 O O . PRO A 1 104 ? 15.658 -3.421 19.541 1.00 76.69 104 PRO A O 1
ATOM 718 N N . VAL A 1 105 ? 16.269 -2.605 17.543 1.00 79.69 105 VAL A N 1
ATOM 719 C CA . VAL A 1 105 ? 15.456 -1.386 17.620 1.00 79.69 105 VAL A CA 1
ATOM 720 C C . VAL A 1 105 ? 14.048 -1.716 17.132 1.00 79.69 105 VAL A C 1
ATOM 722 O O . VAL A 1 105 ? 13.855 -2.073 15.969 1.00 79.69 105 VAL A O 1
ATOM 725 N N . ARG A 1 106 ? 13.038 -1.586 18.003 1.00 76.69 106 ARG A N 1
ATOM 726 C CA . ARG A 1 106 ? 11.640 -1.680 17.561 1.00 76.69 106 ARG A CA 1
ATOM 727 C C . ARG A 1 106 ? 11.230 -0.393 16.860 1.00 76.69 106 ARG A C 1
ATOM 729 O O . ARG A 1 106 ? 11.295 0.685 17.445 1.00 76.69 106 ARG A O 1
ATOM 736 N N . VAL A 1 107 ? 10.735 -0.527 15.636 1.00 73.31 107 VAL A N 1
ATOM 737 C CA . VAL A 1 107 ? 10.014 0.549 14.956 1.00 73.31 107 VAL A CA 1
ATOM 738 C C . VAL A 1 107 ? 8.582 0.555 15.502 1.00 73.31 107 VAL A C 1
ATOM 740 O O . VAL A 1 107 ? 7.941 -0.498 15.472 1.00 73.31 107 VAL A O 1
ATOM 743 N N . PRO A 1 108 ? 8.069 1.679 16.036 1.00 71.06 108 PRO A N 1
ATOM 744 C CA . PRO A 1 108 ? 6.678 1.749 16.454 1.00 71.06 108 PRO A CA 1
ATOM 745 C C . PRO A 1 108 ? 5.788 1.624 15.216 1.00 71.06 108 PRO A C 1
ATOM 747 O O . PRO A 1 108 ? 5.840 2.460 14.316 1.00 71.06 108 PRO A O 1
ATOM 750 N N . VAL A 1 109 ? 4.980 0.570 15.175 1.00 76.19 109 VAL A N 1
ATOM 751 C CA . VAL A 1 109 ? 3.885 0.417 14.217 1.00 76.19 109 VAL A CA 1
ATOM 752 C C . VAL A 1 109 ? 2.601 0.568 15.021 1.00 76.19 109 VAL A C 1
ATOM 754 O O . VAL A 1 109 ? 2.508 0.046 16.132 1.00 76.19 109 VAL A O 1
ATOM 757 N N . SER A 1 110 ? 1.631 1.317 14.500 1.00 80.06 110 SER A N 1
ATOM 758 C CA . SER A 1 110 ? 0.296 1.362 15.098 1.00 80.06 110 SER A CA 1
ATOM 759 C C . SER A 1 110 ? -0.261 -0.064 15.207 1.00 80.06 110 SER A C 1
ATOM 761 O O . SER A 1 110 ? -0.006 -0.875 14.335 1.00 80.06 110 SER A O 1
ATOM 763 N N . GLU A 1 111 ? -0.983 -0.418 16.272 1.00 88.56 111 GLU A N 1
ATOM 764 C CA . GLU A 1 111 ? -1.588 -1.765 16.406 1.00 88.56 111 GLU A CA 1
ATOM 765 C C . GLU A 1 111 ? -3.032 -1.815 15.873 1.00 88.56 111 GLU A C 1
ATOM 767 O O . GLU A 1 111 ? -3.649 -2.874 15.789 1.00 88.56 111 GLU A O 1
ATOM 772 N N . VAL A 1 112 ? -3.584 -0.659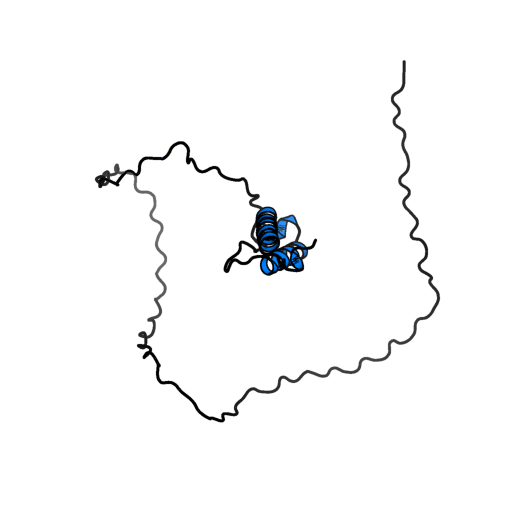 15.499 1.00 96.12 112 VAL A N 1
ATOM 773 C CA . VAL A 1 112 ? -4.959 -0.520 15.011 1.00 96.12 112 VAL A CA 1
ATOM 774 C C . VAL A 1 112 ? -5.063 -1.045 13.583 1.00 96.12 112 VAL A C 1
ATOM 776 O O . VAL A 1 112 ? -4.317 -0.612 12.704 1.00 96.12 112 VAL A O 1
ATOM 779 N N . ALA A 1 113 ? -6.030 -1.927 13.326 1.00 97.88 113 ALA A N 1
ATOM 780 C CA . ALA A 1 113 ? -6.273 -2.444 11.987 1.00 97.88 113 ALA A CA 1
ATOM 781 C C . ALA A 1 113 ? -6.715 -1.329 11.029 1.00 97.88 113 ALA A C 1
ATOM 783 O O . ALA A 1 113 ? -7.531 -0.468 11.365 1.00 97.88 113 ALA A O 1
ATOM 784 N N . CYS A 1 114 ? -6.233 -1.369 9.786 1.00 98.44 114 CYS A N 1
ATOM 785 C 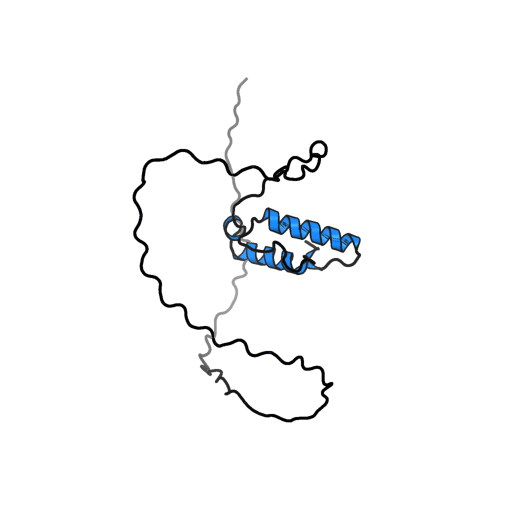CA . CYS A 1 114 ? -6.517 -0.316 8.818 1.00 98.44 114 CYS A CA 1
ATOM 786 C C . CYS A 1 114 ? -8.016 -0.196 8.506 1.00 98.44 114 CYS A C 1
ATOM 788 O O . CYS A 1 114 ? -8.536 0.907 8.342 1.00 98.44 114 CYS A O 1
ATOM 790 N N . ARG A 1 115 ? -8.745 -1.320 8.511 1.00 98.56 115 ARG A N 1
ATOM 791 C CA . ARG A 1 115 ? -10.211 -1.322 8.375 1.00 98.56 115 ARG A CA 1
ATOM 792 C C . ARG A 1 115 ? -10.918 -0.497 9.457 1.00 98.56 115 ARG A C 1
ATOM 794 O O . ARG A 1 115 ? -11.949 0.096 9.157 1.00 98.56 115 ARG A O 1
ATOM 801 N N . ASP A 1 116 ? -10.367 -0.457 10.668 1.00 98.38 116 ASP A N 1
ATOM 802 C CA . ASP A 1 116 ? -10.949 0.253 11.809 1.00 98.38 116 ASP A CA 1
ATOM 803 C C . ASP A 1 116 ? -10.534 1.728 11.790 1.00 98.38 116 ASP A C 1
ATOM 805 O O . ASP A 1 116 ? -11.326 2.601 12.135 1.00 98.38 116 ASP A O 1
ATOM 809 N N . ALA A 1 117 ? -9.320 2.018 11.313 1.00 98.00 117 ALA A N 1
ATOM 810 C CA . ALA A 1 117 ? -8.791 3.375 11.217 1.00 98.00 117 ALA A CA 1
ATOM 811 C C . ALA A 1 117 ? -9.449 4.217 10.107 1.00 98.00 117 ALA A C 1
ATOM 813 O O . ALA A 1 117 ? -9.764 5.384 10.332 1.00 98.00 117 ALA A O 1
ATOM 814 N N . ILE A 1 118 ? -9.644 3.652 8.906 1.00 98.38 118 ILE A N 1
ATOM 815 C CA . ILE A 1 118 ? -10.147 4.400 7.731 1.00 98.38 118 ILE A CA 1
ATOM 816 C C . ILE A 1 118 ? -11.457 3.848 7.153 1.00 98.38 118 ILE A C 1
ATOM 818 O O . ILE A 1 118 ? -11.970 4.366 6.160 1.00 98.38 118 ILE A O 1
ATOM 822 N N . GLY A 1 119 ? -12.020 2.809 7.769 1.00 98.56 119 GLY A N 1
ATOM 823 C CA . GLY A 1 119 ? -13.212 2.122 7.286 1.00 98.56 119 GLY A CA 1
ATOM 824 C C . GLY A 1 119 ? -12.904 1.042 6.244 1.00 98.56 119 GLY A C 1
ATOM 825 O O . GLY A 1 119 ? -11.928 1.102 5.492 1.00 98.56 119 GLY A O 1
ATOM 826 N N . ALA A 1 120 ? -13.785 0.040 6.171 1.00 98.50 120 ALA A N 1
ATOM 827 C CA . ALA A 1 120 ? -13.576 -1.160 5.359 1.00 98.50 120 ALA A CA 1
ATOM 828 C C . ALA A 1 120 ? -13.389 -0.875 3.858 1.00 98.50 120 ALA A C 1
ATOM 830 O O . ALA A 1 120 ? -12.522 -1.471 3.224 1.00 98.50 120 ALA A O 1
ATOM 831 N N . SER A 1 121 ? -14.168 0.044 3.280 1.00 98.56 121 SER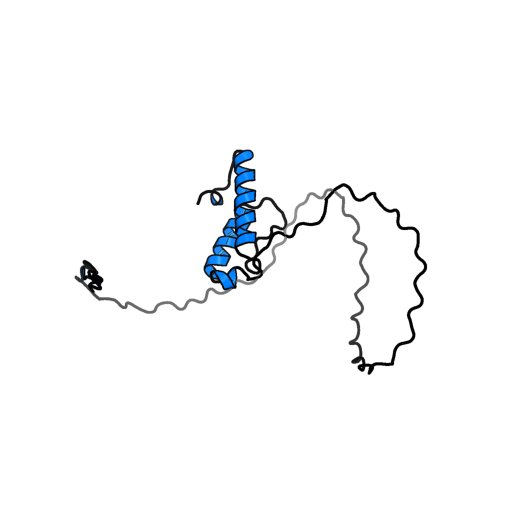 A N 1
ATOM 832 C CA . SER A 1 121 ? -14.101 0.349 1.844 1.00 98.56 121 SER A CA 1
ATOM 833 C C . SER A 1 121 ? -12.810 1.074 1.456 1.00 98.56 121 SER A C 1
ATOM 835 O O . SER A 1 121 ? -12.217 0.761 0.424 1.00 98.56 121 SER A O 1
ATOM 837 N N . ALA A 1 122 ? -12.346 2.015 2.280 1.00 98.56 122 ALA A N 1
ATOM 838 C CA . ALA A 1 122 ? -11.092 2.720 2.044 1.00 98.56 122 ALA A CA 1
ATOM 839 C C . ALA A 1 122 ? -9.887 1.789 2.252 1.00 98.56 122 ALA A C 1
ATOM 841 O O . ALA A 1 122 ? -8.985 1.763 1.415 1.00 98.56 122 ALA A O 1
ATOM 842 N N . ALA A 1 123 ? -9.911 0.962 3.303 1.00 98.75 123 ALA A N 1
ATOM 843 C CA . ALA A 1 123 ? -8.880 -0.042 3.546 1.00 98.75 123 ALA A CA 1
ATOM 844 C C . ALA A 1 123 ? -8.800 -1.077 2.414 1.00 98.75 123 ALA A C 1
ATOM 846 O O . ALA A 1 123 ? -7.702 -1.436 2.003 1.00 98.75 123 ALA A O 1
ATOM 847 N N . ALA A 1 124 ? -9.936 -1.507 1.854 1.00 98.75 124 ALA A N 1
ATOM 848 C CA . ALA A 1 124 ? -9.956 -2.427 0.717 1.00 98.75 124 ALA A CA 1
ATOM 849 C C . ALA A 1 124 ? -9.266 -1.835 -0.523 1.00 98.75 124 ALA A C 1
ATOM 851 O O . ALA A 1 124 ? -8.425 -2.500 -1.120 1.00 98.75 124 ALA A O 1
ATOM 852 N N . ARG A 1 125 ? -9.544 -0.567 -0.863 1.00 98.50 125 ARG A N 1
ATOM 853 C CA . ARG A 1 125 ? -8.860 0.124 -1.975 1.00 98.50 125 ARG A CA 1
ATOM 854 C C . ARG A 1 125 ? -7.359 0.246 -1.737 1.00 98.50 125 ARG A C 1
ATOM 856 O O . ARG A 1 125 ? -6.568 0.126 -2.669 1.00 98.50 125 ARG A O 1
ATOM 863 N N . LEU A 1 126 ? -6.964 0.483 -0.487 1.00 98.38 126 LEU A N 1
ATOM 864 C CA . LEU A 1 126 ? -5.558 0.562 -0.128 1.00 98.38 126 LEU A CA 1
ATOM 865 C C . LEU A 1 126 ? -4.854 -0.797 -0.265 1.00 98.38 126 LEU A C 1
ATOM 867 O O . LEU A 1 126 ? -3.769 -0.874 -0.837 1.00 98.38 126 LEU A O 1
ATOM 871 N N . VAL A 1 127 ? -5.484 -1.869 0.218 1.00 98.62 127 VAL A N 1
ATOM 872 C CA . VAL A 1 127 ? -4.984 -3.244 0.075 1.00 98.62 127 VAL A CA 1
ATOM 873 C C . VAL A 1 127 ? -4.878 -3.634 -1.395 1.00 98.62 127 VAL A C 1
ATOM 875 O O . VAL A 1 127 ? -3.858 -4.178 -1.803 1.00 98.62 127 VAL A O 1
ATOM 878 N N . GLU A 1 128 ? -5.886 -3.316 -2.201 1.00 98.38 128 GLU A N 1
ATOM 879 C CA . GLU A 1 128 ? -5.875 -3.588 -3.637 1.00 98.38 128 GLU A CA 1
ATOM 880 C C . GLU A 1 128 ? -4.697 -2.892 -4.333 1.00 98.38 128 GLU A C 1
ATOM 882 O O . GLU A 1 128 ? -3.959 -3.530 -5.086 1.00 98.38 128 GLU A O 1
ATOM 887 N N . ARG A 1 129 ? -4.445 -1.616 -4.013 1.00 98.25 129 ARG A N 1
ATOM 888 C CA . ARG A 1 129 ? -3.257 -0.903 -4.499 1.00 98.25 129 ARG A CA 1
ATOM 889 C C . ARG A 1 129 ? -1.963 -1.589 -4.054 1.00 98.25 129 ARG A C 1
ATOM 891 O O . ARG A 1 129 ? -1.070 -1.762 -4.875 1.00 98.25 129 ARG A O 1
ATOM 898 N N . CYS A 1 130 ? -1.871 -1.990 -2.786 1.00 98.44 130 CYS A N 1
ATOM 899 C CA . CYS A 1 130 ? -0.711 -2.688 -2.226 1.00 98.44 130 CYS A CA 1
ATOM 900 C C . CYS A 1 130 ? -0.399 -3.986 -2.980 1.00 98.44 130 CYS A C 1
ATOM 902 O O . CYS A 1 130 ? 0.742 -4.201 -3.383 1.00 98.44 130 CYS A O 1
ATOM 904 N N . VAL A 1 131 ? -1.413 -4.810 -3.255 1.00 97.94 131 VAL A N 1
ATOM 905 C CA . VAL A 1 131 ? -1.242 -6.064 -4.005 1.00 97.94 131 VAL A CA 1
ATOM 906 C C . VAL A 1 131 ? -0.782 -5.801 -5.442 1.00 97.94 131 VAL A C 1
ATOM 908 O O . VAL A 1 131 ? 0.063 -6.528 -5.949 1.00 97.94 131 VAL A O 1
ATOM 911 N N . GLN A 1 132 ? -1.282 -4.745 -6.092 1.00 97.62 132 GLN A N 1
ATOM 912 C CA . GLN A 1 132 ? -0.873 -4.398 -7.460 1.00 97.62 132 GLN A CA 1
ATOM 913 C C . GLN A 1 132 ? 0.584 -3.941 -7.570 1.00 97.62 132 GLN A C 1
ATOM 915 O O . GLN A 1 132 ? 1.168 -4.029 -8.651 1.00 97.62 132 GLN A O 1
ATOM 920 N N . VAL A 1 133 ? 1.157 -3.407 -6.490 1.00 97.69 133 VAL A N 1
ATOM 921 C CA . VAL A 1 133 ? 2.528 -2.887 -6.503 1.00 97.69 133 VAL A CA 1
ATOM 922 C C . VAL A 1 133 ? 3.521 -3.809 -5.815 1.00 97.69 133 VAL A C 1
ATOM 924 O O . VAL A 1 133 ? 4.704 -3.673 -6.095 1.00 97.69 133 VAL A O 1
ATOM 927 N N . SER A 1 134 ? 3.113 -4.732 -4.943 1.00 97.06 134 SER A N 1
ATOM 928 C CA . SER A 1 134 ? 4.085 -5.569 -4.239 1.00 97.06 134 SER A CA 1
ATOM 929 C C . SER A 1 134 ? 4.581 -6.731 -5.112 1.00 97.06 134 SER A C 1
ATOM 931 O O . SER A 1 134 ? 3.775 -7.528 -5.590 1.00 97.06 134 SER A O 1
ATOM 933 N N . PRO A 1 135 ? 5.904 -6.885 -5.305 1.00 94.88 135 PRO A N 1
ATOM 934 C CA . PRO A 1 135 ? 6.477 -8.048 -5.983 1.00 94.88 135 PRO A CA 1
ATOM 935 C C . PRO A 1 135 ? 6.565 -9.296 -5.086 1.00 94.88 135 PRO A C 1
ATOM 937 O O . PRO A 1 135 ? 6.982 -10.355 -5.556 1.00 94.88 135 PRO A O 1
ATOM 940 N N . ALA A 1 136 ? 6.253 -9.189 -3.789 1.00 95.25 136 ALA A N 1
ATOM 941 C CA . ALA A 1 136 ? 6.358 -10.307 -2.859 1.00 95.25 136 ALA A CA 1
ATOM 942 C C . ALA A 1 136 ? 5.208 -11.308 -3.048 1.00 95.25 136 ALA A C 1
ATOM 944 O O . ALA A 1 136 ? 4.080 -10.935 -3.356 1.00 95.25 136 ALA A O 1
ATOM 945 N N . THR A 1 137 ? 5.471 -12.592 -2.792 1.00 94.88 137 THR A N 1
ATOM 946 C CA . THR A 1 137 ? 4.435 -13.640 -2.844 1.00 94.88 137 THR A CA 1
ATOM 947 C C . THR A 1 137 ? 3.490 -13.603 -1.640 1.00 94.88 137 THR A C 1
ATOM 949 O O . THR A 1 137 ? 2.362 -14.070 -1.739 1.00 94.88 137 THR A O 1
ATOM 952 N N . HIS A 1 138 ? 3.941 -13.037 -0.516 1.00 96.69 138 HIS A N 1
ATOM 953 C CA . HIS A 1 138 ? 3.162 -12.859 0.713 1.00 96.69 138 HIS A CA 1
ATOM 954 C C . HIS A 1 138 ? 3.424 -11.472 1.315 1.00 96.69 138 HIS A C 1
ATOM 956 O O . HIS A 1 138 ? 4.122 -11.351 2.326 1.00 96.69 138 HIS A O 1
ATOM 962 N N . PRO A 1 139 ? 2.924 -10.401 0.679 1.00 97.31 139 PRO A N 1
ATOM 963 C CA . PRO A 1 139 ? 3.119 -9.058 1.190 1.00 97.31 139 PRO A CA 1
ATOM 964 C C . PRO A 1 139 ? 2.220 -8.779 2.402 1.00 97.31 139 PRO A C 1
ATOM 966 O O . PRO A 1 139 ? 1.174 -9.413 2.565 1.00 97.31 139 PRO A O 1
ATOM 969 N N . PRO A 1 1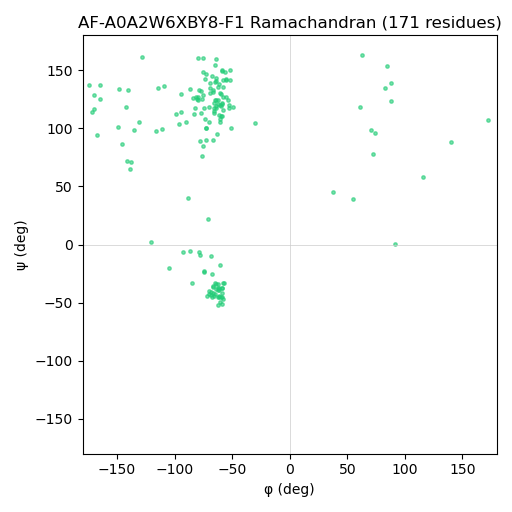40 ? 2.542 -7.764 3.222 1.00 97.00 140 PRO A N 1
ATOM 970 C CA . PRO A 1 140 ? 1.709 -7.336 4.348 1.00 97.00 140 PRO A CA 1
ATOM 971 C C . PRO A 1 140 ? 0.402 -6.619 3.934 1.00 97.00 140 PRO A C 1
ATOM 973 O O . PRO A 1 140 ? -0.175 -5.870 4.726 1.00 97.00 140 PRO A O 1
ATOM 976 N N . CYS A 1 141 ? -0.092 -6.831 2.711 1.00 98.38 141 CYS A N 1
ATOM 977 C CA . CYS A 1 141 ? -1.296 -6.210 2.163 1.00 98.38 141 CYS A CA 1
ATOM 978 C C . CYS A 1 141 ? -2.571 -6.854 2.742 1.00 98.38 141 CYS A C 1
ATOM 980 O O . CYS A 1 141 ? -3.242 -7.648 2.087 1.00 98.38 141 CYS A O 1
ATOM 982 N N . ASN A 1 142 ? -2.920 -6.522 3.984 1.00 98.19 142 ASN A N 1
ATOM 983 C CA . ASN A 1 142 ? -4.122 -7.031 4.645 1.00 98.19 142 ASN A CA 1
ATOM 984 C C . ASN A 1 142 ? -4.788 -5.920 5.459 1.00 98.19 142 ASN A C 1
ATOM 986 O O . ASN A 1 142 ? -4.128 -5.261 6.246 1.00 98.19 142 ASN A O 1
ATOM 990 N N . ALA A 1 143 ? -6.105 -5.738 5.342 1.00 98.50 143 ALA A N 1
ATOM 991 C CA . ALA A 1 143 ? -6.836 -4.698 6.073 1.00 98.50 143 ALA A CA 1
ATOM 992 C C . ALA A 1 143 ? -6.912 -4.930 7.601 1.00 98.50 143 ALA A C 1
ATOM 994 O O . ALA A 1 143 ? -7.407 -4.068 8.327 1.00 98.50 143 ALA A O 1
ATOM 995 N N . ALA A 1 144 ? -6.505 -6.108 8.094 1.00 98.19 144 ALA A N 1
ATOM 996 C CA . ALA A 1 144 ? -6.245 -6.359 9.516 1.00 98.19 144 ALA A CA 1
ATOM 997 C C . ALA A 1 144 ? -4.936 -5.716 9.993 1.00 98.19 144 ALA A C 1
ATOM 999 O O . ALA A 1 144 ? -4.786 -5.454 11.180 1.00 98.19 144 ALA A O 1
ATOM 1000 N N . ASN A 1 145 ? -4.006 -5.457 9.075 1.00 98.00 145 ASN A N 1
ATOM 1001 C CA . ASN A 1 145 ? -2.757 -4.795 9.394 1.00 98.00 145 ASN A CA 1
ATOM 1002 C C . ASN A 1 145 ? -2.963 -3.279 9.506 1.00 98.00 145 ASN A C 1
ATOM 1004 O O . ASN A 1 145 ? -3.935 -2.747 8.960 1.00 98.00 145 ASN A O 1
ATOM 1008 N N . PRO A 1 146 ? -2.040 -2.571 10.166 1.00 98.12 146 PRO A N 1
ATOM 1009 C CA . PRO A 1 146 ? -2.099 -1.122 10.314 1.00 98.12 146 PRO A CA 1
ATOM 1010 C C . PRO A 1 146 ? -1.903 -0.404 8.981 1.00 98.12 146 PRO A C 1
ATOM 1012 O O . PRO A 1 146 ? -1.126 -0.858 8.139 1.00 98.12 146 PRO A O 1
ATOM 1015 N N . CYS A 1 147 ? -2.579 0.732 8.775 1.00 98.06 147 CYS A N 1
ATOM 1016 C CA . CYS A 1 147 ? -2.500 1.439 7.491 1.00 98.06 147 CYS A CA 1
ATOM 1017 C C . CYS A 1 147 ? -1.064 1.851 7.144 1.00 98.06 147 CYS A C 1
ATOM 1019 O O . CYS A 1 147 ? -0.680 1.737 5.984 1.00 98.06 147 CYS A O 1
ATOM 1021 N N . ASP A 1 148 ? -0.261 2.258 8.132 1.00 97.06 148 ASP A N 1
ATOM 1022 C CA . ASP A 1 148 ? 1.133 2.674 7.923 1.00 97.06 148 ASP A CA 1
ATOM 1023 C C . ASP A 1 148 ? 2.010 1.525 7.411 1.00 97.06 148 ASP A C 1
ATOM 1025 O O . ASP A 1 148 ? 2.892 1.736 6.582 1.00 97.06 148 ASP A O 1
ATOM 1029 N N . LEU A 1 149 ? 1.731 0.292 7.850 1.00 97.00 149 LEU A N 1
ATOM 1030 C CA . LEU A 1 149 ? 2.417 -0.905 7.365 1.00 97.00 149 LEU A CA 1
ATOM 1031 C C . LEU A 1 149 ? 2.094 -1.154 5.881 1.00 97.00 149 LEU A C 1
ATOM 1033 O O . LEU A 1 149 ? 2.989 -1.428 5.084 1.00 97.00 149 LEU A O 1
ATOM 1037 N N . ILE A 1 150 ? 0.817 -1.026 5.505 1.00 98.00 150 ILE A N 1
ATOM 1038 C CA . ILE A 1 150 ? 0.350 -1.226 4.125 1.00 98.00 150 ILE A CA 1
ATOM 1039 C C . ILE A 1 150 ? 0.888 -0.114 3.209 1.00 98.00 150 ILE A C 1
ATOM 1041 O O . ILE A 1 150 ? 1.361 -0.394 2.109 1.00 98.00 150 ILE A O 1
ATOM 1045 N N . GLN A 1 151 ? 0.857 1.143 3.664 1.00 97.56 151 GLN A N 1
ATOM 1046 C CA . GLN A 1 151 ? 1.411 2.283 2.923 1.00 97.56 151 GLN A CA 1
ATOM 1047 C C . GLN A 1 151 ? 2.928 2.177 2.768 1.00 97.56 151 GLN A C 1
ATOM 1049 O O . GLN A 1 151 ? 3.445 2.381 1.674 1.00 97.56 151 GLN A O 1
ATOM 1054 N N . GLY A 1 152 ? 3.642 1.789 3.826 1.00 96.88 152 GLY A N 1
ATOM 1055 C CA . GLY A 1 152 ? 5.089 1.597 3.770 1.00 96.88 152 GLY A CA 1
ATOM 1056 C C . GLY A 1 152 ? 5.504 0.551 2.733 1.00 96.88 152 GLY A C 1
ATOM 1057 O O . GLY A 1 152 ? 6.500 0.743 2.033 1.00 96.88 152 GLY A O 1
ATOM 1058 N N . GLU A 1 153 ? 4.720 -0.519 2.578 1.00 97.69 153 GLU A N 1
ATOM 1059 C CA . GLU A 1 153 ? 4.946 -1.517 1.528 1.00 97.69 153 GLU A CA 1
ATOM 1060 C C . GLU A 1 153 ? 4.682 -0.960 0.123 1.00 97.69 153 GLU A C 1
ATOM 1062 O O . GLU A 1 153 ? 5.472 -1.219 -0.790 1.00 97.69 153 GLU A O 1
ATOM 1067 N N . ILE A 1 154 ? 3.626 -0.157 -0.057 1.00 97.94 154 ILE A N 1
ATOM 1068 C CA . ILE A 1 154 ? 3.356 0.538 -1.326 1.00 97.94 154 ILE A CA 1
ATOM 1069 C C . ILE A 1 154 ? 4.534 1.444 -1.689 1.00 97.94 154 ILE A C 1
ATOM 1071 O O . ILE A 1 154 ? 5.079 1.340 -2.788 1.00 97.94 154 ILE A O 1
ATOM 1075 N N . ASP A 1 155 ? 4.973 2.286 -0.756 1.00 97.25 155 ASP A N 1
ATOM 1076 C CA . ASP A 1 155 ? 6.058 3.240 -0.975 1.00 97.25 155 ASP A CA 1
ATOM 1077 C C . ASP A 1 155 ? 7.377 2.537 -1.295 1.00 97.25 155 ASP A C 1
ATOM 1079 O O . ASP A 1 155 ? 8.092 2.922 -2.226 1.00 97.25 155 ASP A O 1
ATOM 1083 N N . ARG A 1 156 ? 7.711 1.488 -0.534 1.00 97.00 156 ARG A N 1
ATOM 1084 C CA . ARG A 1 156 ? 8.902 0.669 -0.770 1.00 97.00 156 ARG A CA 1
ATOM 1085 C C . ARG A 1 156 ? 8.851 0.023 -2.152 1.00 97.00 156 ARG A C 1
ATOM 1087 O O . ARG A 1 156 ? 9.834 0.102 -2.891 1.00 97.00 156 ARG A O 1
ATOM 1094 N N . SER A 1 157 ? 7.732 -0.606 -2.495 1.00 97.06 157 SER A N 1
ATOM 1095 C CA . SER A 1 157 ? 7.582 -1.326 -3.758 1.00 97.06 157 SER A CA 1
ATOM 1096 C C . SER A 1 157 ? 7.612 -0.378 -4.949 1.00 97.06 157 SER A C 1
ATOM 1098 O O . SER A 1 157 ? 8.300 -0.632 -5.932 1.00 97.06 157 SER A O 1
ATOM 1100 N N . CYS A 1 158 ? 6.959 0.777 -4.851 1.00 97.25 158 CYS A N 1
ATOM 1101 C CA . CYS A 1 158 ? 6.994 1.771 -5.915 1.00 97.25 158 CYS A CA 1
ATOM 1102 C C . CYS A 1 158 ? 8.383 2.382 -6.116 1.00 97.25 158 CYS A C 1
ATOM 1104 O O . CYS A 1 158 ? 8.784 2.599 -7.259 1.00 97.25 158 CYS A O 1
ATOM 1106 N N . LYS A 1 159 ? 9.162 2.585 -5.044 1.00 96.38 159 LYS A N 1
ATOM 1107 C CA . LYS A 1 159 ? 10.582 2.966 -5.159 1.00 96.38 159 LYS A CA 1
ATOM 1108 C C . LYS A 1 159 ? 11.409 1.886 -5.859 1.00 96.38 159 LYS A C 1
ATOM 1110 O O . LYS A 1 159 ? 12.276 2.223 -6.662 1.00 96.38 159 LYS A O 1
ATOM 1115 N N . LEU A 1 160 ? 11.133 0.611 -5.581 1.00 95.44 160 LEU A N 1
ATOM 1116 C CA . LEU A 1 160 ? 11.790 -0.512 -6.247 1.00 95.44 160 LEU A CA 1
ATOM 1117 C C . LEU A 1 160 ? 11.493 -0.509 -7.753 1.00 95.44 160 LEU A C 1
ATOM 1119 O O . LEU A 1 160 ? 12.422 -0.470 -8.553 1.00 95.44 160 LEU A O 1
ATOM 1123 N N . TRP A 1 161 ? 10.221 -0.432 -8.147 1.00 95.19 161 TRP A N 1
ATOM 1124 C CA . TRP A 1 161 ? 9.867 -0.408 -9.566 1.00 95.19 161 TRP A CA 1
ATOM 1125 C C . TRP A 1 161 ? 10.362 0.833 -10.310 1.00 95.19 161 TRP A C 1
ATOM 1127 O O . TRP A 1 161 ? 10.689 0.753 -11.493 1.00 95.19 161 TRP A O 1
ATOM 1137 N N . ALA A 1 162 ? 10.418 1.985 -9.636 1.00 93.69 162 ALA A N 1
ATOM 1138 C CA . ALA A 1 162 ? 10.975 3.203 -10.214 1.00 93.69 162 ALA A CA 1
ATOM 1139 C C . ALA A 1 162 ? 12.462 3.035 -10.559 1.00 93.69 162 ALA A C 1
ATOM 1141 O O . ALA A 1 162 ? 12.903 3.521 -11.598 1.00 93.69 162 ALA A O 1
ATOM 1142 N N . ARG A 1 163 ? 13.219 2.312 -9.723 1.00 92.38 163 ARG A N 1
ATOM 1143 C CA . ARG A 1 163 ? 14.618 1.965 -10.003 1.00 92.38 163 ARG A CA 1
ATOM 1144 C C . ARG A 1 163 ? 14.745 1.016 -11.197 1.00 92.38 163 ARG A C 1
ATOM 1146 O O . AR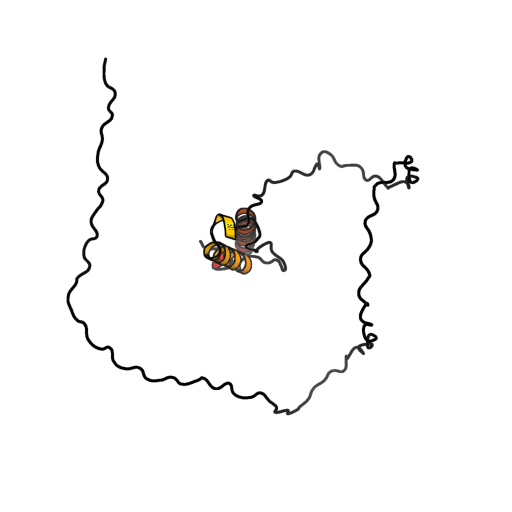G A 1 163 ? 15.679 1.160 -11.977 1.00 92.38 163 ARG A O 1
ATOM 1153 N N . ASP A 1 164 ? 13.802 0.091 -11.343 1.00 92.06 164 ASP A N 1
ATOM 1154 C CA . ASP A 1 164 ? 13.836 -0.950 -12.375 1.00 92.06 164 ASP A CA 1
ATOM 1155 C C . ASP A 1 164 ? 13.219 -0.486 -13.722 1.00 92.06 164 ASP A C 1
ATOM 1157 O O . ASP A 1 164 ? 13.311 -1.184 -14.730 1.00 92.06 164 ASP A O 1
ATOM 1161 N N . GLY A 1 165 ? 12.641 0.723 -13.772 1.00 88.88 165 GLY A N 1
ATOM 1162 C CA . GLY A 1 165 ? 12.295 1.444 -15.007 1.00 88.88 165 GLY A CA 1
ATOM 1163 C C . GLY A 1 165 ? 10.883 1.221 -15.561 1.00 88.88 165 GLY A C 1
ATOM 1164 O O . GLY A 1 165 ? 10.531 1.831 -16.570 1.00 88.88 165 GLY A O 1
ATOM 1165 N N . ASN A 1 166 ? 10.050 0.403 -14.913 1.00 85.94 166 ASN A N 1
ATOM 1166 C CA . ASN A 1 166 ? 8.671 0.145 -15.350 1.00 85.94 166 ASN A CA 1
ATOM 1167 C C . ASN A 1 166 ? 7.691 0.045 -14.163 1.00 85.94 166 ASN A C 1
ATOM 1169 O O . ASN A 1 166 ? 7.239 -1.050 -13.824 1.00 85.94 166 ASN A O 1
ATOM 1173 N N . PRO A 1 167 ? 7.365 1.167 -13.494 1.00 91.56 167 PRO A N 1
ATOM 1174 C CA . PRO A 1 167 ? 6.433 1.153 -12.376 1.00 91.56 167 PRO A CA 1
ATOM 1175 C C . PRO A 1 167 ? 4.993 0.855 -12.812 1.00 91.56 167 PRO A C 1
ATOM 1177 O O . PRO A 1 167 ? 4.502 1.485 -13.758 1.00 91.56 167 PRO A O 1
ATOM 1180 N N . PRO A 1 168 ? 4.276 -0.031 -12.088 1.00 93.69 168 PRO A N 1
ATOM 1181 C CA . PRO A 1 168 ? 2.844 -0.226 -12.273 1.00 93.69 168 PRO A CA 1
ATOM 1182 C C . PRO A 1 168 ? 2.086 1.103 -12.212 1.00 93.69 168 PRO A C 1
ATOM 1184 O O . PRO A 1 168 ? 2.466 2.020 -11.480 1.00 93.69 168 PRO A O 1
ATOM 1187 N N . ALA A 1 169 ? 0.963 1.205 -12.927 1.00 94.75 169 ALA A N 1
ATOM 1188 C CA . ALA A 1 169 ? 0.130 2.411 -12.897 1.00 94.75 169 ALA A CA 1
ATOM 1189 C C . ALA A 1 169 ? -0.326 2.769 -11.471 1.00 94.75 169 ALA A C 1
ATOM 1191 O O . ALA A 1 169 ? -0.385 3.946 -11.133 1.00 94.75 169 ALA A O 1
ATOM 1192 N N . ALA A 1 170 ? -0.544 1.764 -10.619 1.00 94.44 170 ALA A N 1
ATOM 1193 C CA . ALA A 1 170 ? -0.882 1.920 -9.206 1.00 94.44 170 ALA A CA 1
ATOM 1194 C C . ALA A 1 170 ? 0.184 2.668 -8.375 1.00 94.44 170 ALA A C 1
ATOM 1196 O O . ALA A 1 170 ? -0.125 3.185 -7.301 1.00 94.44 170 ALA A O 1
ATOM 1197 N N . CYS A 1 171 ? 1.424 2.790 -8.860 1.00 95.44 171 CYS A N 1
ATOM 1198 C CA . CYS A 1 171 ? 2.447 3.626 -8.227 1.00 95.44 171 CYS A CA 1
ATOM 1199 C C . CYS A 1 171 ? 2.282 5.124 -8.503 1.00 95.44 171 CYS A C 1
ATOM 1201 O O . CYS A 1 171 ? 2.960 5.936 -7.879 1.00 95.44 171 CYS A O 1
ATOM 1203 N N . LYS A 1 172 ? 1.376 5.506 -9.405 1.00 86.38 172 LYS A N 1
ATOM 1204 C CA . LYS A 1 172 ? 1.031 6.898 -9.686 1.00 86.38 172 LYS A CA 1
ATOM 1205 C C . LYS A 1 172 ? -0.188 7.251 -8.827 1.00 86.38 172 LYS A C 1
ATOM 1207 O O . LYS A 1 172 ? -1.248 6.658 -9.006 1.00 86.38 172 LYS A O 1
ATOM 1212 N N . SER A 1 173 ? -0.015 8.162 -7.872 1.00 67.31 173 SER A N 1
ATOM 1213 C CA . SER A 1 173 ? -1.081 8.713 -7.015 1.00 67.31 173 SER A CA 1
ATOM 1214 C C . SER A 1 173 ? -1.114 10.220 -7.096 1.00 67.31 173 SER A C 1
ATOM 1216 O O . SER A 1 173 ? -0.005 10.796 -7.057 1.00 67.31 173 SER A O 1
#